Protein AF-A0A2P2J8I7-F1 (afdb_monomer_lite)

Foldseek 3Di:
DDDPDDAAPPPLVVVVVVVVVCCVVPVVVCPPDDDDRDRPDCPVVVVVCCVVCVVVDPPDDDDDDDPPDDPPPDDDDDD

Organism: Rhizophora mucronata (NCBI:txid61149)

Structure (mmCIF, N/CA/C/O backbone):
data_AF-A0A2P2J8I7-F1
#
_entry.id   AF-A0A2P2J8I7-F1
#
loop_
_atom_site.group_PDB
_atom_site.id
_atom_site.type_symbol
_atom_site.label_atom_id
_atom_site.label_alt_id
_atom_site.label_comp_id
_atom_site.label_asym_id
_atom_site.label_entity_id
_atom_site.label_seq_id
_atom_site.pdbx_PDB_ins_code
_atom_site.Cartn_x
_atom_site.Cartn_y
_atom_site.Cartn_z
_atom_site.occupancy
_atom_site.B_iso_or_equiv
_atom_site.auth_seq_id
_atom_site.auth_comp_id
_atom_site.auth_asym_id
_atom_site.auth_atom_id
_atom_site.pdbx_PDB_model_num
ATOM 1 N N . MET A 1 1 ? -10.388 -11.996 0.596 1.00 43.53 1 MET A N 1
ATOM 2 C CA . MET A 1 1 ? -10.133 -11.480 -0.769 1.00 43.53 1 MET A CA 1
ATOM 3 C C . MET A 1 1 ? -9.295 -10.215 -0.659 1.00 43.53 1 MET A C 1
ATOM 5 O O . MET A 1 1 ? -9.541 -9.440 0.257 1.00 43.53 1 MET A O 1
ATOM 9 N N . ALA A 1 2 ? -8.297 -10.036 -1.526 1.00 83.12 2 ALA A N 1
ATOM 10 C CA . ALA A 1 2 ? -7.522 -8.794 -1.627 1.00 83.12 2 ALA A CA 1
ATOM 11 C C . ALA A 1 2 ? -8.130 -7.874 -2.705 1.00 83.12 2 ALA A C 1
ATOM 13 O O . ALA A 1 2 ? -8.886 -8.343 -3.551 1.00 83.12 2 ALA A O 1
ATOM 14 N N . THR A 1 3 ? -7.833 -6.574 -2.665 1.00 92.56 3 THR A N 1
ATOM 15 C CA . THR A 1 3 ? -8.525 -5.532 -3.454 1.00 92.56 3 THR A CA 1
ATOM 16 C C . THR A 1 3 ? -8.048 -5.388 -4.903 1.00 92.56 3 THR A C 1
ATOM 18 O O . THR A 1 3 ? -8.662 -4.649 -5.664 1.00 92.56 3 THR A O 1
ATOM 21 N N . GLY A 1 4 ? -6.935 -6.024 -5.282 1.00 93.19 4 GLY A N 1
ATOM 22 C CA . GLY A 1 4 ? -6.279 -5.801 -6.579 1.00 93.19 4 GLY A CA 1
ATOM 23 C C . GLY A 1 4 ? -5.553 -4.452 -6.704 1.00 93.19 4 GLY A C 1
ATOM 24 O O . GLY A 1 4 ? -5.008 -4.153 -7.761 1.00 93.19 4 GLY A O 1
ATOM 25 N N . VAL A 1 5 ? -5.514 -3.641 -5.640 1.00 93.94 5 VAL A N 1
ATOM 26 C CA . VAL A 1 5 ? -4.780 -2.366 -5.615 1.00 93.94 5 VAL A CA 1
ATOM 27 C C . VAL A 1 5 ? -3.304 -2.630 -5.328 1.00 93.94 5 VAL A C 1
ATOM 29 O O . VAL A 1 5 ? -2.968 -3.236 -4.309 1.00 93.94 5 VAL A O 1
ATOM 32 N N . VAL A 1 6 ? -2.424 -2.148 -6.205 1.00 93.38 6 VAL A N 1
ATOM 33 C CA . VAL 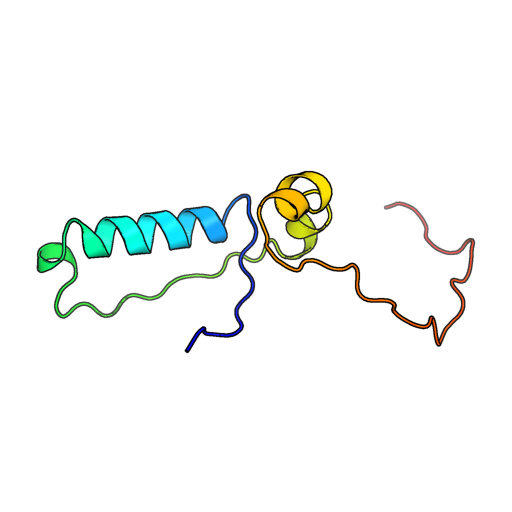A 1 6 ? -0.970 -2.232 -6.019 1.00 93.38 6 VAL A CA 1
ATOM 34 C C . VAL A 1 6 ? -0.496 -1.057 -5.170 1.00 93.38 6 VAL A C 1
ATOM 36 O O . VAL A 1 6 ? -0.812 0.093 -5.460 1.00 93.38 6 VAL A O 1
ATOM 39 N N . LEU A 1 7 ? 0.277 -1.351 -4.127 1.00 94.62 7 LEU A N 1
ATOM 40 C CA . LEU A 1 7 ? 0.889 -0.350 -3.260 1.00 94.62 7 LEU A CA 1
ATOM 41 C C . LEU A 1 7 ? 2.402 -0.366 -3.454 1.00 94.62 7 LEU A C 1
ATOM 43 O O . LEU A 1 7 ? 3.020 -1.429 -3.489 1.00 94.62 7 LEU A O 1
ATOM 47 N N . ASP A 1 8 ? 2.995 0.814 -3.572 1.00 94.56 8 ASP A N 1
ATOM 48 C CA . ASP A 1 8 ? 4.437 0.949 -3.711 1.00 94.56 8 ASP A CA 1
ATOM 49 C C . ASP A 1 8 ? 5.156 0.665 -2.374 1.00 94.56 8 ASP A C 1
ATOM 51 O O . ASP A 1 8 ? 4.616 0.946 -1.298 1.00 94.56 8 ASP A O 1
ATOM 55 N N . PRO A 1 9 ? 6.390 0.138 -2.405 1.00 92.69 9 PRO A N 1
ATOM 56 C CA . PRO A 1 9 ? 7.109 -0.258 -1.194 1.00 92.69 9 PRO A CA 1
ATOM 57 C C . PRO A 1 9 ? 7.670 0.924 -0.380 1.00 92.69 9 PRO A C 1
ATOM 59 O O . PRO A 1 9 ? 8.178 0.725 0.726 1.00 92.69 9 PRO A O 1
ATOM 62 N N . VAL A 1 10 ? 7.625 2.155 -0.899 1.00 93.69 10 VAL A N 1
ATOM 63 C CA . VAL A 1 10 ? 8.275 3.323 -0.286 1.00 93.69 10 VAL A CA 1
ATOM 64 C C . VAL A 1 10 ? 7.284 4.173 0.507 1.00 93.69 10 VAL A C 1
ATOM 66 O O . VAL A 1 10 ? 7.626 4.570 1.625 1.00 93.69 10 VAL A O 1
ATOM 69 N N . TYR A 1 11 ? 6.078 4.401 -0.023 1.00 95.00 11 TYR A N 1
ATOM 70 C CA . TYR A 1 11 ? 5.059 5.298 0.525 1.00 95.00 11 TYR A CA 1
ATOM 71 C C . TYR A 1 11 ? 3.737 4.588 0.823 1.00 95.00 11 TYR A C 1
ATOM 73 O O . TYR A 1 11 ? 3.431 4.326 1.988 1.00 95.00 11 TYR A O 1
ATOM 81 N N . SER A 1 12 ? 2.939 4.279 -0.203 1.00 96.00 12 SER A N 1
ATOM 82 C CA . SER A 1 12 ? 1.557 3.820 -0.034 1.00 96.00 12 SER A CA 1
ATOM 83 C C . SER A 1 12 ? 1.478 2.458 0.661 1.00 96.00 12 SER A C 1
ATOM 85 O O . SER A 1 12 ? 0.586 2.245 1.483 1.00 96.00 12 SER A O 1
ATOM 87 N N . GLY A 1 13 ? 2.459 1.577 0.440 1.00 94.88 13 GLY A N 1
ATOM 88 C CA . GLY A 1 13 ? 2.587 0.308 1.155 1.00 94.88 13 GLY A CA 1
ATOM 89 C C . GLY A 1 13 ? 2.847 0.502 2.647 1.00 94.88 13 GLY A C 1
ATOM 90 O O . GLY A 1 13 ? 2.164 -0.106 3.470 1.00 94.88 13 GLY A O 1
ATOM 91 N N . LYS A 1 14 ? 3.766 1.405 3.017 1.00 96.44 14 LYS A N 1
ATOM 92 C CA . LYS A 1 14 ? 4.061 1.715 4.428 1.00 96.44 14 LYS A CA 1
ATOM 93 C C . LYS A 1 14 ? 2.872 2.371 5.123 1.00 96.44 14 LYS A C 1
ATOM 95 O O . LYS A 1 14 ? 2.543 2.000 6.247 1.00 96.44 14 LYS A O 1
ATOM 100 N N . ALA A 1 15 ? 2.206 3.304 4.443 1.00 97.81 15 ALA A N 1
ATOM 101 C CA . ALA A 1 15 ? 1.027 3.981 4.969 1.00 97.81 15 ALA A CA 1
ATOM 102 C C . ALA A 1 15 ? -0.117 2.993 5.245 1.00 97.81 15 ALA A C 1
ATOM 104 O O . ALA A 1 15 ? -0.689 3.003 6.334 1.00 97.81 15 ALA A O 1
ATOM 105 N N . ALA A 1 16 ? -0.422 2.099 4.296 1.00 96.81 16 ALA A N 1
ATOM 106 C CA . ALA A 1 16 ? -1.454 1.081 4.485 1.00 96.81 16 ALA A CA 1
ATOM 107 C C . ALA A 1 16 ? -1.073 0.056 5.564 1.00 96.81 16 ALA A C 1
ATOM 109 O O . ALA A 1 16 ? -1.932 -0.362 6.343 1.00 96.81 16 ALA A O 1
ATOM 110 N N . TYR A 1 17 ? 0.206 -0.334 5.625 1.00 96.81 17 TYR A N 1
ATOM 111 C CA . TYR A 1 17 ? 0.715 -1.265 6.629 1.00 96.81 17 TYR A CA 1
ATOM 112 C C . TYR A 1 17 ? 0.554 -0.713 8.048 1.00 96.81 17 TYR A C 1
ATOM 114 O O . TYR A 1 17 ? -0.076 -1.362 8.884 1.00 96.81 17 TYR A O 1
ATOM 122 N N . GLU A 1 18 ? 1.049 0.500 8.314 1.00 97.75 18 GLU A N 1
ATOM 123 C CA . GLU A 1 18 ? 0.919 1.112 9.640 1.00 97.75 18 GLU A CA 1
ATOM 124 C C . GLU A 1 18 ? -0.541 1.457 9.969 1.00 97.75 18 GLU A C 1
ATOM 126 O O . GLU A 1 18 ? -0.951 1.267 11.109 1.00 97.75 18 GLU A O 1
ATOM 131 N N . MET A 1 19 ? -1.370 1.850 8.989 1.00 97.06 19 MET A N 1
ATOM 132 C CA . MET A 1 19 ? -2.813 2.024 9.208 1.00 97.06 19 MET A CA 1
ATOM 133 C C . MET A 1 19 ? -3.464 0.723 9.698 1.00 97.06 19 MET A C 1
ATOM 135 O O . MET A 1 19 ? -4.152 0.722 10.717 1.00 97.06 19 MET A O 1
ATOM 139 N N . LYS A 1 20 ? -3.228 -0.401 9.005 1.00 95.69 20 LYS A N 1
ATOM 140 C CA . LYS A 1 20 ? -3.780 -1.708 9.394 1.00 95.69 20 LYS A CA 1
ATOM 141 C C . LYS A 1 20 ? -3.266 -2.148 10.767 1.00 95.69 20 LYS A C 1
ATOM 143 O O . LYS A 1 20 ? -4.030 -2.689 11.565 1.00 95.69 20 LYS A O 1
ATOM 148 N N . LYS A 1 21 ? -1.980 -1.931 11.037 1.00 98.06 21 LYS A N 1
ATOM 149 C CA . LYS A 1 21 ? -1.346 -2.262 12.315 1.00 98.06 21 LYS A CA 1
ATOM 150 C C . LYS A 1 21 ? -1.933 -1.443 13.467 1.00 98.06 21 LYS A C 1
ATOM 152 O O . LYS A 1 21 ? -2.310 -2.038 14.471 1.00 98.06 21 LYS A O 1
ATOM 157 N N . ASP A 1 22 ? -2.095 -0.128 13.305 1.00 98.06 22 ASP A N 1
ATOM 158 C CA . ASP A 1 22 ? -2.725 0.734 14.317 1.00 98.06 22 ASP A CA 1
ATOM 159 C C . ASP A 1 22 ? -4.189 0.348 14.556 1.00 98.06 22 ASP A C 1
ATOM 161 O O . ASP A 1 22 ? -4.639 0.318 15.698 1.00 98.06 22 ASP A O 1
ATOM 165 N N . MET A 1 23 ? -4.928 -0.010 13.501 1.00 97.38 23 MET A N 1
ATOM 166 C CA . MET A 1 23 ? -6.302 -0.508 13.622 1.00 97.38 23 MET A CA 1
ATOM 167 C C . MET A 1 23 ? -6.390 -1.803 14.430 1.00 97.38 23 MET A C 1
ATOM 169 O O . MET A 1 23 ?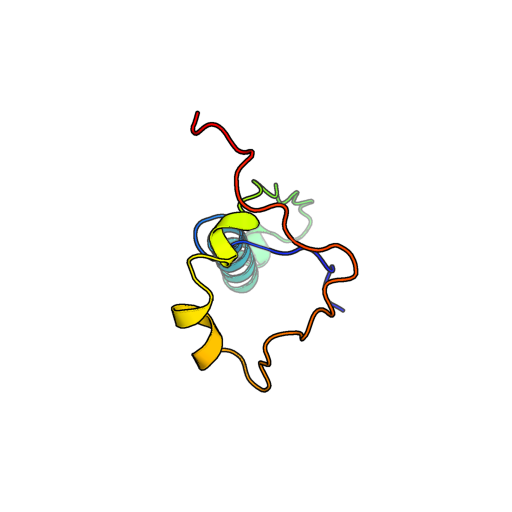 -7.283 -1.943 15.262 1.00 97.38 23 MET A O 1
ATOM 173 N N . ALA A 1 24 ? -5.460 -2.734 14.210 1.00 96.94 24 ALA A N 1
ATOM 174 C CA . ALA A 1 24 ? -5.409 -3.990 14.953 1.00 96.94 24 ALA A CA 1
ATOM 175 C C . ALA A 1 24 ? -4.999 -3.787 16.422 1.00 96.94 24 ALA A C 1
ATOM 177 O O . ALA A 1 24 ? -5.503 -4.483 17.299 1.00 96.94 24 ALA A O 1
ATOM 178 N N . GLN A 1 25 ? -4.093 -2.843 16.692 1.00 98.38 25 GLN A N 1
ATOM 179 C CA . GLN A 1 25 ? -3.587 -2.561 18.038 1.00 98.38 25 GLN A CA 1
ATOM 180 C C . GLN A 1 25 ? -4.538 -1.687 18.867 1.00 98.38 25 GLN A C 1
ATOM 182 O O . GLN A 1 25 ? -4.569 -1.818 20.087 1.00 98.38 25 GLN A O 1
ATOM 187 N N . ASN A 1 26 ? -5.330 -0.825 18.223 1.00 97.50 26 ASN A N 1
ATOM 188 C CA . ASN A 1 26 ? -6.204 0.147 18.882 1.00 97.50 26 ASN A CA 1
ATOM 189 C C . ASN A 1 26 ? -7.675 0.031 18.423 1.00 97.50 26 ASN A C 1
ATOM 191 O O . ASN A 1 26 ? -8.252 1.030 17.999 1.00 97.50 26 ASN A O 1
ATOM 195 N N . PRO A 1 27 ? -8.331 -1.142 18.494 1.00 96.75 27 PRO A N 1
ATOM 196 C CA . PRO A 1 27 ? -9.627 -1.378 17.844 1.00 96.75 27 PRO A CA 1
ATOM 197 C C . PRO A 1 27 ? -10.731 -0.398 18.274 1.00 96.75 27 PRO A C 1
ATOM 199 O O . PRO A 1 27 ? -11.461 0.113 17.427 1.00 96.75 27 PRO A O 1
ATOM 202 N N . THR A 1 28 ? -10.795 -0.033 19.558 1.00 97.62 28 THR A N 1
ATOM 203 C CA . THR A 1 28 ? -11.778 0.926 20.099 1.00 97.62 28 THR A CA 1
ATOM 204 C C . THR A 1 28 ? -11.635 2.336 19.524 1.00 97.62 28 THR A C 1
ATOM 206 O O . THR A 1 28 ? -12.616 3.069 19.422 1.00 97.62 28 THR A O 1
ATOM 209 N N . LYS A 1 29 ? -10.427 2.733 19.098 1.00 96.75 29 LYS A N 1
ATOM 210 C CA . LYS A 1 29 ? -10.198 4.014 18.411 1.00 96.75 29 LYS A CA 1
ATOM 211 C C . LYS A 1 29 ? -10.878 4.035 17.045 1.00 96.75 29 LYS A C 1
ATOM 213 O O . LYS A 1 29 ? -11.274 5.109 16.599 1.00 96.75 29 LYS A O 1
ATOM 218 N N . TRP A 1 30 ? -10.995 2.889 16.382 1.00 96.81 30 TRP A N 1
ATOM 219 C CA . TRP A 1 30 ? -11.390 2.779 14.976 1.00 96.81 30 TRP A CA 1
ATOM 220 C C . TRP A 1 30 ? -12.805 2.234 14.768 1.00 96.81 30 TRP A C 1
ATOM 222 O O . TRP A 1 30 ? -13.390 2.464 13.709 1.00 96.81 30 TRP A O 1
ATOM 232 N N . GLU A 1 31 ? -13.367 1.554 15.764 1.00 96.88 31 GLU A N 1
ATOM 233 C CA . GLU A 1 31 ? -14.710 0.983 15.718 1.00 96.88 31 GLU A CA 1
ATOM 234 C C . GLU A 1 31 ? -15.778 2.031 15.356 1.00 96.88 31 GLU A C 1
ATOM 236 O O . GLU A 1 31 ? -15.757 3.175 15.811 1.00 96.88 31 GLU A O 1
ATOM 241 N N . GLY A 1 32 ? -16.692 1.656 14.456 1.00 97.38 32 GLY A N 1
ATOM 242 C CA . GLY A 1 32 ? -17.759 2.532 13.960 1.00 97.38 32 GLY A CA 1
ATOM 243 C C . GLY A 1 32 ? -17.317 3.657 13.011 1.00 97.38 32 GLY A C 1
ATOM 244 O O . GLY A 1 32 ? -18.173 4.374 12.488 1.00 97.38 32 GLY A O 1
ATOM 245 N N . ARG A 1 33 ? -16.015 3.826 12.734 1.00 97.31 33 ARG A N 1
ATOM 246 C CA . ARG A 1 33 ? -15.525 4.877 11.828 1.00 97.31 33 ARG A CA 1
ATOM 247 C C . ARG A 1 33 ? -15.528 4.426 10.370 1.00 97.31 33 ARG A C 1
ATOM 249 O O . ARG A 1 33 ? -15.135 3.311 10.039 1.00 97.31 33 ARG A O 1
ATOM 256 N N . LYS A 1 34 ? -15.886 5.344 9.470 1.00 97.56 34 LYS A N 1
ATOM 257 C CA . LYS A 1 34 ? -15.643 5.200 8.029 1.00 97.56 34 LYS A CA 1
ATOM 258 C C . LYS A 1 34 ? -14.285 5.807 7.708 1.00 97.56 34 LYS A C 1
ATOM 260 O O . LYS A 1 34 ? -14.071 6.991 7.954 1.00 97.56 34 LYS A O 1
ATOM 265 N N . VAL A 1 35 ? -13.378 4.998 7.174 1.00 95.62 35 VAL A N 1
ATOM 266 C CA . VAL A 1 35 ? -12.000 5.405 6.885 1.00 95.62 35 VAL A CA 1
ATOM 267 C C . VAL A 1 35 ? -11.761 5.328 5.385 1.00 95.62 35 VAL A C 1
ATOM 269 O O . VAL A 1 35 ? -12.064 4.315 4.759 1.00 95.62 35 VAL A O 1
ATOM 272 N N . LEU A 1 36 ? -11.217 6.404 4.815 1.00 96.81 36 LEU A N 1
ATOM 273 C CA . LEU A 1 36 ? -10.814 6.478 3.416 1.00 96.81 36 LEU A CA 1
ATOM 274 C C . LEU A 1 36 ? -9.288 6.447 3.339 1.00 96.81 36 LEU A C 1
ATOM 276 O O . LEU A 1 36 ? -8.620 7.368 3.804 1.00 96.81 36 LEU A O 1
ATOM 280 N N . PHE A 1 37 ? -8.743 5.396 2.735 1.00 97.00 37 PHE A N 1
ATOM 281 C CA . PHE A 1 37 ? -7.327 5.342 2.399 1.00 97.00 37 PHE A CA 1
ATOM 282 C C . PHE A 1 37 ? -7.089 6.042 1.057 1.00 97.00 37 PHE A C 1
ATOM 284 O O . PHE A 1 37 ? -7.720 5.693 0.059 1.00 97.00 37 PHE A O 1
ATOM 291 N N . ILE A 1 38 ? -6.175 7.014 1.022 1.00 97.62 38 ILE A N 1
ATOM 292 C CA . ILE A 1 38 ? -5.804 7.722 -0.208 1.00 97.62 38 ILE A CA 1
ATOM 293 C C . ILE A 1 38 ? -4.580 7.044 -0.819 1.00 97.62 38 ILE A C 1
ATOM 295 O O . ILE A 1 38 ? -3.479 7.118 -0.274 1.00 97.62 38 ILE A O 1
ATOM 299 N N . HIS A 1 39 ? -4.768 6.387 -1.963 1.00 96.75 39 HIS A N 1
ATOM 300 C CA . HIS A 1 39 ? -3.664 5.809 -2.719 1.00 96.75 39 HIS A CA 1
ATOM 301 C C . HIS A 1 39 ? -2.911 6.913 -3.473 1.00 96.75 39 HIS A C 1
ATOM 303 O O . HIS A 1 39 ? -3.398 7.451 -4.463 1.00 96.75 39 HIS A O 1
ATOM 309 N N . THR A 1 40 ? -1.710 7.246 -3.000 1.00 96.44 40 THR A N 1
ATOM 310 C CA . THR A 1 40 ? -0.879 8.342 -3.526 1.00 96.44 40 THR A CA 1
ATOM 311 C C . THR A 1 40 ? -0.059 7.965 -4.768 1.00 96.44 40 THR A C 1
ATOM 313 O O . THR A 1 40 ? 0.861 8.691 -5.137 1.00 96.44 40 THR A O 1
ATOM 316 N N . GLY A 1 41 ? -0.354 6.832 -5.413 1.00 95.00 41 GLY A N 1
ATOM 317 C CA . GLY A 1 41 ? 0.392 6.333 -6.569 1.00 95.00 41 GLY A CA 1
ATOM 318 C C . GLY A 1 41 ? 1.696 5.628 -6.181 1.00 95.00 41 GLY A C 1
ATOM 319 O O . GLY A 1 41 ? 1.726 4.860 -5.225 1.00 95.00 41 GLY A O 1
ATOM 320 N N . G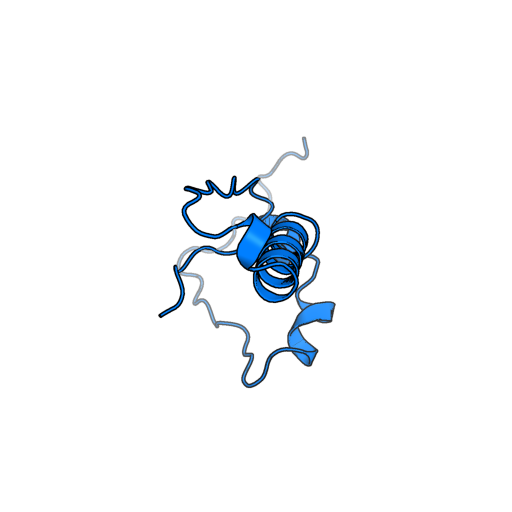LY A 1 42 ? 2.764 5.860 -6.954 1.00 94.31 42 GLY A N 1
ATOM 321 C CA . GLY A 1 42 ? 4.089 5.266 -6.718 1.00 94.31 42 GLY A CA 1
ATOM 322 C C . GLY A 1 42 ? 4.351 3.940 -7.440 1.00 94.31 42 GLY A C 1
ATOM 323 O O . GLY A 1 42 ? 5.418 3.363 -7.261 1.00 94.31 42 GLY A O 1
ATOM 324 N N . LEU A 1 43 ? 3.422 3.478 -8.288 1.00 92.31 43 LEU A N 1
ATOM 325 C CA . LEU A 1 43 ? 3.501 2.181 -8.975 1.00 92.31 43 LEU A CA 1
ATOM 326 C C . LEU A 1 43 ? 4.859 1.929 -9.649 1.00 92.31 43 LEU A C 1
ATOM 328 O O . LEU A 1 43 ? 5.424 0.849 -9.511 1.00 92.31 43 LEU A O 1
ATOM 332 N N . LEU A 1 44 ? 5.400 2.928 -10.351 1.00 91.12 44 LEU A N 1
ATOM 333 C CA . LEU A 1 44 ? 6.668 2.779 -11.069 1.00 91.12 44 LEU A CA 1
ATOM 334 C C . LEU A 1 44 ? 7.872 2.603 -10.131 1.00 91.12 44 LEU A C 1
ATOM 336 O O . LEU A 1 44 ? 8.836 1.944 -10.505 1.00 91.12 44 LEU A O 1
ATOM 340 N N . GLY A 1 45 ? 7.792 3.096 -8.890 1.00 87.88 45 GLY A N 1
ATOM 341 C CA . GLY A 1 45 ? 8.828 2.892 -7.875 1.00 87.88 45 GLY A CA 1
ATOM 342 C C . GLY A 1 45 ? 8.996 1.429 -7.454 1.00 87.88 45 GLY A C 1
ATOM 343 O O . GLY A 1 45 ? 9.967 1.095 -6.780 1.00 87.88 45 GLY A O 1
ATOM 344 N N . LEU A 1 46 ? 8.080 0.539 -7.858 1.00 88.81 46 LEU A N 1
ATOM 345 C CA . LEU A 1 46 ? 8.236 -0.900 -7.682 1.00 88.81 46 LEU A CA 1
ATOM 346 C C . LEU A 1 46 ? 9.358 -1.471 -8.562 1.00 88.81 46 LEU A C 1
ATOM 348 O O . LEU A 1 46 ? 10.077 -2.353 -8.097 1.00 88.81 46 LEU A O 1
ATOM 352 N N . TYR A 1 47 ? 9.537 -0.967 -9.792 1.00 88.88 47 TYR A N 1
ATOM 353 C CA . TYR A 1 47 ? 10.541 -1.488 -10.732 1.00 88.88 47 TYR A CA 1
ATOM 354 C C . TYR A 1 47 ? 11.962 -1.359 -10.172 1.00 88.88 47 TYR A C 1
ATOM 356 O O . TYR A 1 47 ? 12.712 -2.332 -10.190 1.00 88.88 47 TYR A O 1
ATOM 364 N N . ASP A 1 48 ? 12.277 -0.220 -9.553 1.00 90.00 48 ASP A N 1
ATOM 365 C CA . ASP A 1 48 ? 13.572 0.040 -8.905 1.00 90.00 48 ASP A CA 1
ATOM 366 C C . ASP A 1 48 ? 13.824 -0.829 -7.660 1.00 90.00 48 ASP A C 1
ATOM 368 O O . ASP A 1 48 ? 14.912 -0.806 -7.078 1.00 90.00 48 ASP A O 1
ATOM 372 N N . LYS A 1 49 ? 12.803 -1.544 -7.176 1.00 90.12 49 LYS A N 1
ATOM 373 C CA . LYS A 1 49 ? 12.859 -2.349 -5.949 1.00 90.12 49 LYS A CA 1
ATOM 374 C C . LYS A 1 49 ? 12.668 -3.839 -6.196 1.00 90.12 49 LYS A C 1
ATOM 376 O O . LYS A 1 49 ? 12.703 -4.586 -5.223 1.00 90.12 49 LYS A O 1
ATOM 381 N N . VAL A 1 50 ? 12.516 -4.280 -7.447 1.00 89.06 50 VAL A N 1
ATOM 382 C CA . VAL A 1 50 ? 12.300 -5.699 -7.777 1.00 89.06 50 VAL A CA 1
ATOM 383 C C . VAL A 1 50 ? 13.396 -6.573 -7.180 1.00 89.06 50 VAL A C 1
ATOM 385 O O . VAL A 1 50 ? 13.070 -7.510 -6.465 1.00 89.06 50 VAL A O 1
ATOM 388 N N . ASP A 1 51 ? 14.669 -6.228 -7.370 1.00 90.44 51 ASP A N 1
ATOM 389 C CA . ASP A 1 51 ? 15.781 -7.061 -6.890 1.00 90.44 51 ASP A CA 1
ATOM 390 C C . ASP A 1 51 ? 15.835 -7.161 -5.356 1.00 90.44 51 ASP A C 1
ATOM 392 O O . ASP A 1 51 ? 16.255 -8.176 -4.808 1.00 90.44 51 ASP A O 1
ATOM 396 N N . HIS A 1 52 ? 15.355 -6.136 -4.645 1.00 90.62 52 HIS A N 1
ATOM 397 C CA . HIS A 1 52 ? 15.257 -6.160 -3.184 1.00 90.62 52 HIS A CA 1
ATOM 398 C C . HIS A 1 52 ? 14.030 -6.931 -2.679 1.00 90.62 52 HIS A C 1
ATOM 400 O O . HIS A 1 52 ? 14.061 -7.474 -1.577 1.00 90.62 52 HIS A O 1
ATOM 406 N N . LEU A 1 53 ? 12.938 -6.945 -3.448 1.00 90.31 53 LEU A N 1
ATOM 407 C CA . LEU A 1 53 ? 11.670 -7.558 -3.047 1.00 90.31 53 LEU A CA 1
ATOM 408 C C . LEU A 1 53 ? 11.538 -9.009 -3.505 1.00 90.31 53 LEU A C 1
ATOM 410 O O . LEU A 1 53 ? 10.916 -9.795 -2.801 1.00 90.31 53 LEU A O 1
ATOM 414 N N . ALA A 1 54 ? 12.120 -9.377 -4.647 1.00 90.50 54 ALA A N 1
ATOM 415 C CA . ALA A 1 54 ? 12.031 -10.721 -5.211 1.00 90.50 54 ALA A CA 1
ATOM 416 C C . A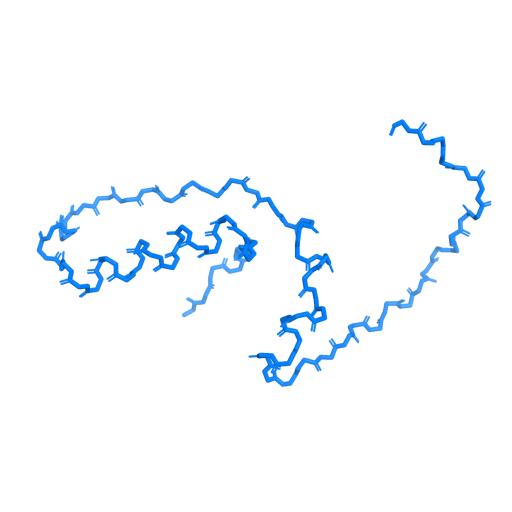LA A 1 54 ? 12.439 -11.826 -4.215 1.00 90.50 54 ALA A C 1
ATOM 418 O O . ALA A 1 54 ? 11.707 -12.808 -4.124 1.00 90.50 54 ALA A O 1
ATOM 419 N N . PRO A 1 55 ? 13.500 -11.672 -3.391 1.00 91.44 55 PRO A N 1
ATOM 420 C CA . PRO A 1 55 ? 13.856 -12.681 -2.389 1.00 91.44 55 PRO A CA 1
ATOM 421 C C . PRO A 1 55 ? 12.835 -12.839 -1.250 1.00 91.44 55 PRO A C 1
ATOM 423 O O . PRO A 1 55 ? 12.882 -13.829 -0.527 1.00 91.44 55 PRO A O 1
ATOM 426 N N . LEU A 1 56 ? 11.941 -11.863 -1.052 1.00 91.44 56 LEU A N 1
ATOM 427 C CA . LEU A 1 56 ? 10.938 -11.853 0.020 1.00 91.44 56 LEU A CA 1
ATOM 428 C C . LEU A 1 56 ? 9.595 -12.459 -0.410 1.00 91.44 56 LEU A C 1
ATOM 430 O O . LEU A 1 56 ? 8.702 -12.612 0.422 1.00 91.44 56 LEU A O 1
ATOM 434 N N . VAL A 1 57 ? 9.424 -12.748 -1.702 1.00 88.19 57 VAL A N 1
ATOM 435 C CA . VAL A 1 57 ? 8.165 -13.230 -2.274 1.00 88.19 57 VAL A CA 1
ATOM 436 C C . VAL A 1 57 ? 8.340 -14.679 -2.715 1.00 88.19 57 VAL A C 1
ATOM 438 O O . VAL A 1 57 ? 9.137 -14.984 -3.599 1.00 88.19 57 VAL A O 1
ATOM 441 N N . GLU A 1 58 ? 7.570 -15.585 -2.116 1.00 85.38 58 GLU A N 1
ATOM 442 C CA . GLU A 1 58 ? 7.551 -16.987 -2.534 1.00 85.38 58 GLU A CA 1
ATOM 443 C C . GLU A 1 58 ? 6.974 -17.136 -3.948 1.00 85.38 58 GLU A C 1
ATOM 445 O O . GLU A 1 58 ? 6.018 -16.454 -4.322 1.00 85.38 58 GLU A O 1
ATOM 450 N N . ASN A 1 59 ? 7.530 -18.070 -4.725 1.00 84.56 59 ASN A N 1
ATOM 451 C CA . ASN A 1 59 ? 7.075 -18.402 -6.081 1.00 84.56 59 ASN A CA 1
ATOM 452 C C . ASN A 1 59 ? 7.098 -17.221 -7.072 1.00 84.56 59 ASN A C 1
ATOM 454 O O . ASN A 1 59 ? 6.338 -17.203 -8.043 1.00 84.56 59 ASN A O 1
ATOM 458 N N . TRP A 1 60 ? 7.975 -16.234 -6.855 1.00 84.12 60 TRP A N 1
ATOM 459 C CA . TRP A 1 60 ? 8.183 -15.167 -7.827 1.00 84.12 60 TRP A CA 1
ATOM 460 C C . TRP A 1 60 ? 8.841 -15.706 -9.102 1.00 84.12 60 TRP A C 1
ATOM 462 O O . TRP A 1 60 ? 9.842 -16.420 -9.062 1.00 84.12 60 TRP A O 1
ATOM 472 N N . SER A 1 61 ? 8.297 -15.313 -10.249 1.00 82.62 61 SER A N 1
ATOM 473 C CA . SER A 1 61 ? 8.940 -15.480 -11.548 1.00 82.62 61 SER A CA 1
ATOM 474 C C . SER A 1 61 ? 8.744 -14.210 -12.360 1.00 82.62 61 SER A C 1
ATOM 476 O O . SER A 1 61 ? 7.709 -13.540 -12.273 1.00 82.62 61 SER A O 1
ATOM 478 N N . ARG A 1 62 ? 9.760 -13.845 -13.144 1.00 81.19 62 ARG A N 1
ATOM 479 C CA . ARG A 1 62 ? 9.620 -12.749 -14.097 1.00 81.19 62 ARG A CA 1
ATOM 480 C C . ARG A 1 62 ? 8.664 -13.205 -15.196 1.00 81.19 62 ARG A C 1
ATOM 482 O O . ARG A 1 62 ? 8.890 -14.243 -15.809 1.00 81.19 62 ARG A O 1
ATOM 489 N N . MET A 1 63 ? 7.605 -12.434 -15.429 1.00 82.56 63 MET A N 1
ATOM 490 C CA . MET A 1 63 ? 6.661 -12.728 -16.501 1.00 82.56 63 MET A CA 1
ATOM 491 C C . MET A 1 63 ? 7.368 -12.564 -17.846 1.00 82.56 63 MET A C 1
ATOM 493 O O . MET A 1 63 ? 7.904 -11.490 -18.131 1.00 82.56 63 MET A O 1
ATOM 497 N N . ASP A 1 64 ? 7.381 -13.628 -18.643 1.00 80.88 64 ASP A N 1
ATOM 498 C CA . ASP A 1 64 ? 7.889 -13.573 -20.006 1.00 80.88 64 ASP A CA 1
ATOM 499 C C . ASP A 1 64 ? 6.830 -12.902 -20.884 1.00 80.88 64 ASP A C 1
ATOM 501 O O . ASP A 1 64 ? 5.716 -13.405 -21.052 1.00 80.88 64 ASP A O 1
ATOM 505 N N . VAL A 1 65 ? 7.144 -11.703 -21.365 1.00 78.44 65 VAL A N 1
ATOM 506 C CA . VAL A 1 65 ? 6.258 -10.935 -22.234 1.00 78.44 65 VAL A CA 1
ATOM 507 C C . VAL A 1 65 ? 6.830 -11.051 -23.631 1.00 78.44 65 VAL A C 1
ATOM 509 O O . VAL A 1 65 ? 7.836 -10.420 -23.945 1.00 78.44 65 VAL A O 1
ATOM 512 N N . HIS A 1 66 ? 6.180 -11.852 -24.474 1.00 74.44 66 HIS A N 1
ATOM 513 C CA . HIS A 1 66 ? 6.521 -11.914 -25.888 1.00 74.44 66 HIS A CA 1
ATOM 514 C C . HIS A 1 66 ? 6.306 -10.518 -26.495 1.00 74.44 66 HIS A C 1
ATOM 516 O O . HIS A 1 66 ? 5.165 -10.055 -26.593 1.00 74.44 66 HIS A O 1
ATOM 522 N N . GLU A 1 67 ? 7.391 -9.809 -26.831 1.00 68.25 67 GLU A N 1
ATOM 523 C CA . GLU A 1 67 ? 7.308 -8.491 -27.466 1.00 68.25 67 GLU A CA 1
ATOM 524 C C . GLU A 1 67 ? 6.606 -8.648 -28.823 1.00 68.25 67 GLU A C 1
ATOM 526 O O . GLU A 1 67 ? 7.190 -9.082 -29.810 1.00 68.25 67 GLU A O 1
ATOM 531 N N . SER A 1 68 ? 5.321 -8.294 -28.875 1.00 64.62 68 SER A N 1
ATOM 532 C CA . SER A 1 68 ? 4.546 -8.239 -30.122 1.00 64.62 68 SER A CA 1
ATOM 533 C C . SER A 1 68 ? 4.898 -7.015 -30.974 1.00 64.62 68 SER A C 1
ATOM 535 O O . SER A 1 68 ? 4.525 -6.944 -32.144 1.00 64.62 68 SER A O 1
ATOM 537 N N . VAL A 1 69 ? 5.629 -6.056 -30.399 1.00 67.06 69 VAL A N 1
ATOM 538 C CA . VAL A 1 69 ? 6.085 -4.834 -31.059 1.00 67.06 69 VAL A CA 1
ATOM 539 C C . VAL A 1 69 ? 7.576 -4.658 -30.764 1.00 67.06 69 VAL A C 1
ATOM 541 O O . VAL A 1 69 ? 7.927 -4.452 -29.602 1.00 67.06 69 VAL A O 1
ATOM 544 N N . PRO A 1 70 ? 8.455 -4.713 -31.782 1.00 63.19 70 PRO A N 1
ATOM 545 C CA . PRO A 1 70 ? 9.877 -4.457 -31.601 1.00 63.19 70 PRO A CA 1
ATOM 546 C C . PRO A 1 70 ? 10.104 -3.065 -31.012 1.00 63.19 70 PRO A C 1
ATOM 548 O O . PRO A 1 70 ? 9.522 -2.080 -31.487 1.00 63.19 70 PRO A O 1
ATOM 551 N N . ARG A 1 71 ? 10.977 -2.960 -30.006 1.00 61.38 71 ARG A N 1
ATOM 552 C CA . ARG A 1 71 ? 11.469 -1.659 -29.543 1.00 61.38 71 ARG A CA 1
ATOM 553 C C . ARG A 1 71 ? 12.108 -0.929 -30.723 1.00 61.38 71 ARG A C 1
ATOM 555 O O . ARG A 1 71 ? 13.019 -1.435 -31.369 1.00 61.38 71 ARG A O 1
ATOM 562 N N . LYS A 1 72 ? 11.607 0.269 -31.034 1.00 65.56 72 LYS A N 1
ATOM 563 C CA . LYS A 1 72 ? 12.300 1.187 -31.942 1.00 65.56 72 LYS A CA 1
ATOM 564 C C . LYS A 1 72 ? 13.463 1.800 -31.178 1.00 65.56 72 LYS A C 1
ATOM 566 O O . LYS A 1 72 ? 13.295 2.796 -30.472 1.00 65.56 72 LYS A O 1
ATOM 571 N N . ASP A 1 73 ? 14.632 1.203 -31.326 1.00 61.62 73 ASP A N 1
ATOM 572 C CA . ASP A 1 73 ? 15.875 1.779 -30.838 1.00 61.62 73 ASP A CA 1
ATOM 573 C C . ASP A 1 73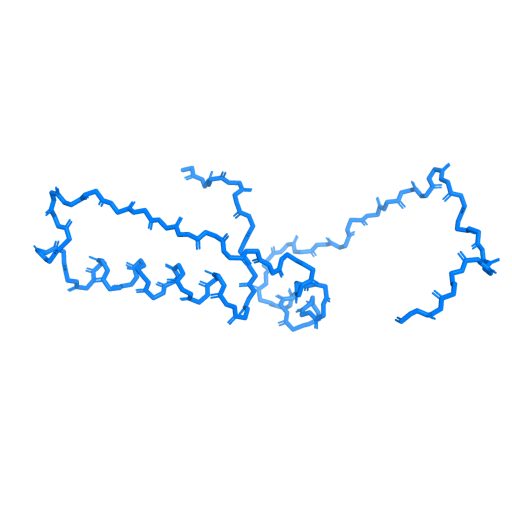 ? 16.061 3.166 -31.484 1.00 61.62 73 ASP A C 1
ATOM 575 O O . ASP A 1 73 ? 16.118 3.294 -32.707 1.00 61.62 73 ASP A O 1
ATOM 579 N N . GLY A 1 74 ? 16.104 4.228 -30.670 1.00 58.88 74 GLY A N 1
ATOM 580 C CA . GLY A 1 74 ? 16.596 5.540 -31.116 1.00 58.88 74 GLY A CA 1
ATOM 581 C C . GLY A 1 74 ? 15.609 6.708 -31.234 1.00 58.88 74 GLY A C 1
ATOM 582 O O . GLY A 1 74 ? 15.984 7.727 -31.805 1.00 58.88 74 GLY A O 1
ATOM 583 N N . THR A 1 75 ? 14.389 6.657 -30.687 1.00 54.50 75 THR A N 1
ATOM 584 C CA . THR A 1 75 ? 13.520 7.861 -30.639 1.00 54.50 75 THR A CA 1
ATOM 585 C C . THR A 1 75 ? 12.901 8.104 -29.267 1.00 54.50 75 THR A C 1
ATOM 587 O O . THR A 1 75 ? 11.710 7.930 -29.047 1.0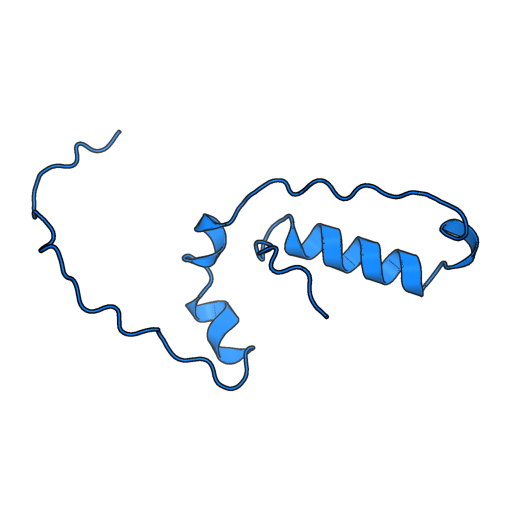0 54.50 75 THR A O 1
ATOM 590 N N . GLY A 1 76 ? 13.726 8.576 -28.336 1.00 49.62 76 GLY A N 1
ATOM 591 C CA . GLY A 1 76 ? 13.265 9.196 -27.100 1.00 49.62 76 GLY A CA 1
ATOM 592 C C . GLY A 1 76 ? 14.253 10.275 -26.694 1.00 49.62 76 GLY A C 1
ATOM 593 O O . GLY A 1 76 ? 15.306 9.967 -26.148 1.00 49.62 76 GLY A O 1
ATOM 594 N N . LYS A 1 77 ? 13.949 11.540 -27.010 1.00 49.19 77 LYS A N 1
ATOM 595 C CA . LYS A 1 77 ? 14.660 12.674 -26.413 1.00 49.19 77 LYS A CA 1
ATOM 596 C C . LYS A 1 77 ? 14.534 12.552 -24.895 1.00 49.19 77 LYS A C 1
ATOM 598 O O . LYS A 1 77 ? 13.422 12.421 -24.390 1.00 49.19 77 LYS A O 1
ATOM 603 N N . MET A 1 78 ? 15.672 12.608 -24.210 1.00 40.31 78 MET A N 1
ATOM 604 C CA . MET A 1 78 ? 15.713 12.888 -22.781 1.00 40.31 78 MET A CA 1
ATOM 605 C C . MET A 1 78 ? 15.090 14.272 -22.569 1.00 40.31 78 MET A C 1
ATOM 607 O O . MET A 1 78 ? 15.538 15.241 -23.187 1.00 40.31 78 MET A O 1
ATOM 611 N N . PHE A 1 79 ? 14.039 14.334 -21.759 1.00 49.09 79 PHE A N 1
ATOM 612 C CA . PHE A 1 79 ? 13.653 15.543 -21.042 1.00 49.09 79 PHE A CA 1
ATOM 613 C C . PHE A 1 79 ? 14.059 15.348 -19.588 1.00 49.09 79 PHE A C 1
ATOM 615 O O . PHE A 1 79 ? 13.876 14.208 -19.097 1.00 49.09 79 PHE A O 1
#

Secondary structure (DSSP, 8-state):
--------TTTHHHHHHHHHHHHHH-HHHHTT----------GGGGGGGHHHHGGGSTT--------SS---TT-----

InterPro domains:
  IPR027278 1-aminocyclopropane-1-carboxylate deaminase/D-cysteine desulfhydrase [PTHR43780] (2-53)
  IPR036052 Tryptophan synthase beta chain-like, PALP domain superfamily [G3DSA:3.40.50.1100] (1-57)
  IPR036052 Tryptophan synthase beta chain-like, PALP domain superfamily [SSF53686] (3-47)

pLDDT: mean 86.22, std 14.97, range [40.31, 98.38]

Sequence (79 aa):
MATGVVLDPVYSGKAAYEMKKDMAQNPTKWEGRKVLFIHTGGLLGLYDKVDHLAPLVENWSRMDVHESVPRKDGTGKMF

Radius of gyration: 18.44 Å; chains: 1; bounding box: 34×34×52 Å